Protein AF-A0A2P8FFE4-F1 (afdb_monomer_lite)

InterPro domains:
  IPR003369 Sec-independent protein translocase protein TatA/B/E [PF02416] (19-65)
  IPR006312 Sec-independent protein translocase protein TatA/E [MF_00236] (17-80)

Radius of gyration: 33.12 Å; chains: 1; bounding box: 97×24×76 Å

pLDDT: mean 76.32, std 15.25, range [49.19, 95.75]

Sequence (86 aa):
MVKGRMPSDVRRNIMGIGNIGLPGILLIAVVVLVLFGRGKISGLMGEVGKGITSFKKGINEGEKELEEEVAETAKDVTPEDDKDKV

Foldseek 3Di:
DDPPDDDPDPPPPPPPPPPCPVVVVVVVVVVCCVVCPPVNVVVVCVVVVVVVVVVVVVVVVVVVVVVVVVVVVVVVPDPPDDDPDD

Secondary structure (DSSP, 8-state):
--------------TTGGGTHHHHHHHHHHHHHHHHHHHHHHHHHHHHHHHHHHHHHHHHHHHHHHHHHHHHHTTTT---------

Organism: NCBI:txid1662395

Structure (mmCIF, N/CA/C/O backbone):
data_AF-A0A2P8FFE4-F1
#
_entry.id   AF-A0A2P8FFE4-F1
#
loop_
_atom_site.group_PDB
_atom_site.id
_atom_site.type_symbol
_atom_site.label_atom_id
_atom_site.label_alt_id
_atom_site.label_comp_id
_atom_site.label_asym_id
_atom_site.label_entity_id
_atom_site.label_seq_id
_atom_site.pdbx_PDB_ins_code
_atom_site.Cartn_x
_atom_site.Cartn_y
_atom_site.Cartn_z
_atom_site.occupancy
_atom_site.B_iso_or_equiv
_atom_site.auth_seq_id
_atom_site.auth_comp_id
_atom_site.auth_asym_id
_atom_site.auth_atom_id
_atom_site.pdbx_PDB_model_num
ATOM 1 N N . MET A 1 1 ? 68.159 9.180 -9.589 1.00 50.78 1 MET A N 1
ATOM 2 C CA . MET A 1 1 ? 67.168 10.265 -9.764 1.00 50.78 1 MET A CA 1
ATOM 3 C C . MET A 1 1 ? 66.032 9.753 -10.646 1.00 50.78 1 MET A C 1
ATOM 5 O O . MET A 1 1 ? 66.048 9.972 -11.843 1.00 50.78 1 MET A O 1
ATOM 9 N N . VAL A 1 2 ? 65.086 8.994 -10.082 1.00 55.97 2 VAL A N 1
ATOM 10 C CA . VAL A 1 2 ? 63.900 8.510 -10.816 1.00 55.97 2 VAL A CA 1
ATOM 11 C C . VAL A 1 2 ? 62.689 8.692 -9.908 1.00 55.97 2 VAL A C 1
ATOM 13 O O . VAL A 1 2 ? 62.347 7.832 -9.103 1.00 55.97 2 VAL A O 1
ATOM 16 N N . LYS A 1 3 ? 62.072 9.873 -9.994 1.00 65.25 3 LYS A N 1
ATOM 17 C CA . LYS A 1 3 ? 60.773 10.166 -9.383 1.00 65.25 3 LYS A CA 1
ATOM 18 C C . LYS A 1 3 ? 59.699 9.836 -10.423 1.00 65.25 3 LYS A C 1
ATOM 20 O O . LYS A 1 3 ? 59.171 10.721 -11.088 1.00 65.25 3 LYS A O 1
ATOM 25 N N . GLY A 1 4 ? 59.425 8.545 -10.593 1.00 67.75 4 GLY A N 1
ATOM 26 C CA . GLY A 1 4 ? 58.283 8.064 -11.367 1.00 67.75 4 GLY A CA 1
ATOM 27 C C . GLY A 1 4 ? 57.008 8.268 -10.555 1.00 67.75 4 GLY A C 1
ATOM 28 O O . GLY A 1 4 ? 56.760 7.559 -9.586 1.00 67.75 4 GLY A O 1
ATOM 29 N N . ARG A 1 5 ? 56.257 9.308 -10.911 1.00 72.00 5 ARG A N 1
ATOM 30 C CA . ARG A 1 5 ? 54.972 9.722 -10.340 1.00 72.00 5 ARG A CA 1
ATOM 31 C C . ARG A 1 5 ? 53.966 8.564 -10.391 1.00 72.00 5 ARG A C 1
ATOM 33 O O . ARG A 1 5 ? 53.499 8.218 -11.470 1.00 72.00 5 ARG A O 1
ATOM 40 N N . MET A 1 6 ? 53.610 7.998 -9.238 1.00 71.00 6 MET A N 1
ATOM 41 C CA . MET A 1 6 ? 52.380 7.210 -9.132 1.00 71.00 6 MET A CA 1
ATOM 42 C C . MET A 1 6 ? 51.185 8.159 -9.331 1.00 71.00 6 MET A C 1
ATOM 44 O O . MET 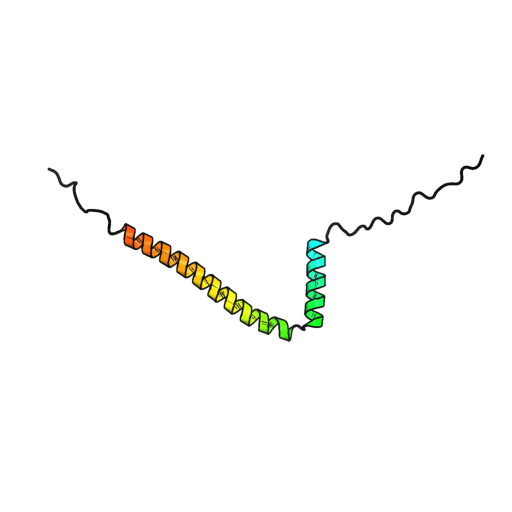A 1 6 ? 51.172 9.221 -8.702 1.00 71.00 6 MET A O 1
ATOM 48 N N . PRO A 1 7 ? 50.203 7.840 -10.189 1.00 71.19 7 PRO A N 1
ATOM 49 C CA . PRO A 1 7 ? 48.951 8.581 -10.232 1.00 71.19 7 PRO A CA 1
ATOM 50 C C . PRO A 1 7 ? 48.087 8.221 -9.015 1.00 71.19 7 PRO A C 1
ATOM 52 O O . PRO A 1 7 ? 47.705 7.070 -8.816 1.00 71.19 7 PRO A O 1
ATOM 55 N N . SER A 1 8 ? 47.781 9.239 -8.215 1.00 71.69 8 SER A N 1
ATOM 56 C CA . SER A 1 8 ? 46.981 9.202 -6.984 1.00 71.69 8 SER A CA 1
ATOM 57 C C . SER A 1 8 ? 45.468 9.199 -7.225 1.00 71.69 8 SER A C 1
ATOM 59 O O . SER A 1 8 ? 44.708 9.535 -6.321 1.00 71.69 8 SER A O 1
ATOM 61 N N . ASP A 1 9 ? 45.006 8.872 -8.431 1.00 68.19 9 ASP A N 1
ATOM 62 C CA . ASP A 1 9 ? 43.639 9.184 -8.843 1.00 68.19 9 ASP A CA 1
ATOM 63 C C . ASP A 1 9 ? 42.945 7.983 -9.483 1.00 68.19 9 ASP A C 1
ATOM 65 O O . ASP A 1 9 ? 42.529 7.993 -10.636 1.00 68.19 9 ASP A O 1
ATOM 69 N N . VA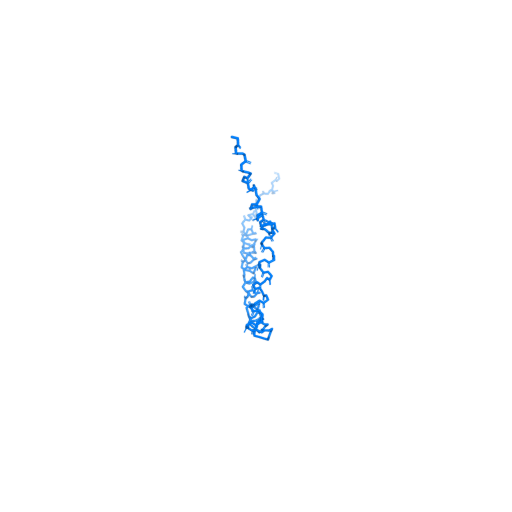L A 1 10 ? 42.711 6.961 -8.661 1.00 63.47 10 VAL A N 1
ATOM 70 C CA . VAL A 1 10 ? 41.491 6.148 -8.781 1.00 63.47 10 VAL A CA 1
ATOM 71 C C . VAL A 1 10 ? 40.470 6.720 -7.799 1.00 63.47 10 VAL A C 1
ATOM 73 O O . VAL A 1 10 ? 39.904 6.042 -6.949 1.00 63.47 10 VAL A O 1
ATOM 76 N N . ARG A 1 11 ? 40.223 8.028 -7.924 1.00 66.25 11 ARG A N 1
ATOM 77 C CA . ARG A 1 11 ? 39.080 8.719 -7.322 1.00 66.25 11 ARG A CA 1
ATOM 78 C C . ARG A 1 11 ? 37.810 8.343 -8.081 1.00 66.25 11 ARG A C 1
ATOM 80 O O . ARG A 1 11 ? 37.098 9.199 -8.594 1.00 66.25 11 ARG A O 1
ATOM 87 N N . ARG A 1 12 ? 37.492 7.049 -8.138 1.00 64.31 12 ARG A N 1
ATOM 88 C CA . ARG A 1 12 ? 36.143 6.588 -8.477 1.00 64.31 12 ARG A CA 1
ATOM 89 C C . ARG A 1 12 ? 35.319 6.625 -7.196 1.00 64.31 12 ARG A C 1
ATOM 91 O O . ARG A 1 12 ? 34.878 5.613 -6.668 1.00 64.31 12 ARG A O 1
ATOM 98 N N . ASN A 1 13 ? 35.194 7.839 -6.666 1.00 49.19 13 ASN A N 1
ATOM 99 C CA . ASN A 1 13 ? 34.240 8.145 -5.626 1.00 49.19 13 ASN A CA 1
ATOM 100 C C . ASN A 1 13 ? 32.866 7.971 -6.273 1.00 49.19 13 ASN A C 1
ATOM 102 O O . ASN A 1 13 ? 32.464 8.773 -7.116 1.00 49.19 13 ASN A O 1
ATOM 106 N N . ILE A 1 14 ? 32.190 6.877 -5.929 1.00 60.28 14 ILE A N 1
ATOM 107 C CA . ILE A 1 14 ? 30.761 6.696 -6.153 1.00 60.28 14 ILE A CA 1
ATOM 108 C C . ILE A 1 14 ? 30.061 7.811 -5.365 1.00 60.28 14 ILE A C 1
ATOM 110 O O . ILE A 1 14 ? 29.711 7.683 -4.194 1.00 60.28 14 ILE A O 1
ATOM 114 N N . MET A 1 15 ? 29.917 8.962 -6.011 1.00 64.00 15 MET A N 1
ATOM 115 C CA . MET A 1 15 ? 29.098 10.068 -5.550 1.00 64.00 15 MET A CA 1
ATOM 116 C C . MET A 1 15 ? 27.653 9.716 -5.909 1.00 64.00 15 MET A C 1
ATOM 118 O O . MET A 1 15 ? 27.181 10.015 -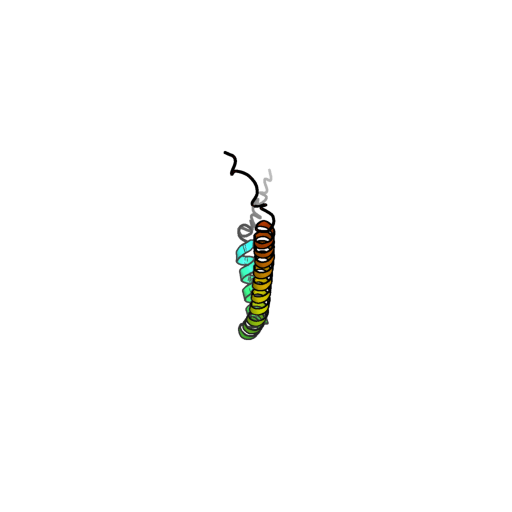6.998 1.00 64.00 15 MET A O 1
ATOM 122 N N . GLY A 1 16 ? 26.981 8.977 -5.027 1.00 63.09 16 GLY A N 1
ATOM 123 C CA . GLY A 1 16 ? 25.582 8.586 -5.241 1.00 63.09 16 GLY A CA 1
ATOM 124 C C . GLY A 1 16 ? 24.946 7.735 -4.141 1.00 63.09 16 GLY A C 1
ATOM 125 O O . GLY A 1 16 ? 23.726 7.636 -4.081 1.00 63.09 16 GLY A O 1
ATOM 126 N N . ILE A 1 17 ? 25.737 7.166 -3.223 1.00 62.53 17 ILE A N 1
ATOM 127 C CA . ILE A 1 17 ? 25.239 6.259 -2.170 1.00 62.53 17 ILE A CA 1
ATOM 128 C C . ILE A 1 17 ? 24.521 6.999 -1.014 1.00 62.53 17 ILE A C 1
ATOM 130 O O . ILE A 1 17 ? 23.959 6.376 -0.124 1.00 62.53 17 ILE A O 1
ATOM 134 N N . GLY A 1 18 ? 24.469 8.335 -1.030 1.00 61.78 18 GLY A N 1
ATOM 135 C CA . GLY A 1 18 ? 23.857 9.127 0.047 1.00 61.78 18 GLY A CA 1
ATOM 136 C C . GLY A 1 18 ? 22.325 9.170 0.049 1.00 61.78 18 GLY A C 1
ATOM 137 O O . GLY A 1 18 ? 21.740 9.532 1.062 1.00 61.78 18 GLY A O 1
ATOM 138 N N . ASN A 1 19 ? 21.669 8.786 -1.051 1.00 59.03 19 ASN A N 1
ATOM 139 C CA . ASN A 1 19 ? 20.220 8.946 -1.201 1.00 59.03 19 ASN A CA 1
ATOM 140 C C . ASN A 1 19 ? 19.456 7.628 -1.374 1.00 59.03 19 ASN A C 1
ATOM 142 O O . ASN A 1 19 ? 18.288 7.696 -1.696 1.00 59.03 19 ASN A O 1
ATOM 146 N N . ILE A 1 20 ? 20.060 6.450 -1.180 1.00 66.62 20 ILE A N 1
ATOM 147 C CA . ILE A 1 20 ? 19.565 5.145 -1.686 1.00 66.62 20 ILE A CA 1
ATOM 148 C C . ILE A 1 20 ? 18.174 4.715 -1.181 1.00 66.62 20 ILE A C 1
ATOM 150 O O . ILE A 1 20 ? 17.487 3.980 -1.887 1.00 66.62 20 ILE A O 1
ATOM 154 N N . GLY A 1 21 ? 17.722 5.169 -0.010 1.00 74.38 21 GLY A N 1
ATOM 155 C CA . GLY A 1 21 ? 16.474 4.674 0.591 1.00 74.38 21 GLY A CA 1
ATOM 156 C C . GLY A 1 21 ? 15.223 4.921 -0.267 1.00 74.38 21 GLY A C 1
ATOM 157 O O . GLY A 1 21 ? 14.533 3.983 -0.654 1.00 74.38 21 GLY A O 1
ATOM 158 N N . LEU A 1 22 ? 14.950 6.181 -0.612 1.00 84.88 22 LEU A N 1
ATOM 159 C CA . LEU A 1 22 ? 13.785 6.586 -1.419 1.00 84.88 22 LEU A CA 1
ATOM 160 C C . LEU A 1 22 ? 13.835 6.174 -2.913 1.00 84.88 22 LEU A C 1
ATOM 162 O O . LEU A 1 22 ? 12.879 5.563 -3.391 1.00 84.88 22 LEU A O 1
ATOM 166 N N . PRO A 1 23 ? 14.906 6.461 -3.680 1.00 86.50 23 PRO A N 1
ATOM 167 C CA . PRO A 1 23 ? 15.013 6.096 -5.088 1.00 86.50 23 PRO A CA 1
ATOM 168 C C . PRO A 1 23 ? 15.148 4.582 -5.292 1.00 86.50 23 PRO A C 1
ATOM 170 O O . PRO A 1 23 ? 14.691 4.082 -6.317 1.00 86.50 23 PRO A O 1
ATOM 173 N N . GLY A 1 24 ? 15.708 3.836 -4.329 1.00 88.06 24 GLY A N 1
ATOM 174 C CA . GLY A 1 24 ? 15.751 2.372 -4.384 1.00 88.06 24 GLY A CA 1
ATOM 175 C C . GLY A 1 24 ? 14.352 1.753 -4.348 1.00 88.06 24 GLY A C 1
ATOM 176 O O . GLY A 1 24 ? 14.020 0.929 -5.200 1.00 88.06 24 GLY A O 1
ATOM 177 N N . ILE A 1 25 ? 13.498 2.211 -3.426 1.00 90.81 25 ILE A N 1
ATOM 178 C CA . ILE A 1 25 ? 12.095 1.770 -3.341 1.00 90.81 25 ILE A CA 1
ATOM 179 C C . ILE A 1 25 ? 11.327 2.144 -4.616 1.00 90.81 25 ILE A C 1
ATOM 181 O O . ILE A 1 25 ? 10.571 1.327 -5.141 1.00 90.81 25 ILE A O 1
ATOM 185 N N . LEU A 1 26 ? 11.552 3.347 -5.157 1.00 91.12 26 LEU A N 1
ATOM 186 C CA . LEU A 1 26 ? 10.892 3.803 -6.383 1.00 91.12 26 LEU A CA 1
ATOM 187 C C . LEU A 1 26 ? 11.262 2.938 -7.600 1.00 91.12 26 LEU A C 1
ATOM 189 O O . LEU A 1 26 ? 10.391 2.585 -8.394 1.00 91.12 26 LEU A O 1
ATOM 193 N N . LEU A 1 27 ? 12.533 2.542 -7.721 1.00 92.00 27 LEU A N 1
ATOM 194 C CA . LEU A 1 27 ? 13.001 1.655 -8.789 1.00 92.00 27 LEU A CA 1
ATOM 195 C C . LEU A 1 27 ? 12.345 0.271 -8.698 1.00 92.00 27 LEU A C 1
ATOM 197 O O . LEU A 1 27 ? 11.861 -0.245 -9.706 1.00 92.00 27 LEU A O 1
ATOM 201 N N . ILE A 1 28 ? 12.263 -0.301 -7.493 1.00 92.12 28 ILE A N 1
ATOM 202 C CA . ILE A 1 28 ? 11.587 -1.588 -7.264 1.00 92.12 28 ILE A CA 1
ATOM 203 C C . ILE A 1 28 ? 10.100 -1.488 -7.626 1.00 92.12 28 ILE A C 1
ATOM 205 O O . ILE A 1 28 ? 9.581 -2.362 -8.320 1.00 92.12 28 ILE A O 1
ATOM 209 N N . ALA A 1 29 ? 9.419 -0.410 -7.222 1.00 92.31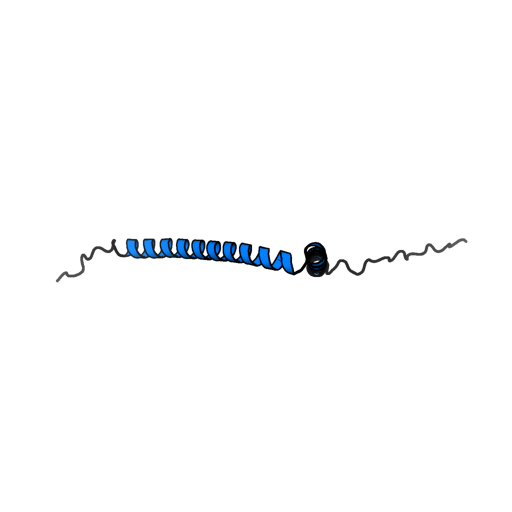 29 ALA A N 1
ATOM 210 C CA . ALA A 1 29 ? 8.008 -0.194 -7.537 1.00 92.31 29 ALA A CA 1
ATOM 211 C C . ALA A 1 29 ? 7.744 -0.168 -9.053 1.00 92.31 29 ALA A C 1
ATOM 213 O O . ALA A 1 29 ? 6.787 -0.785 -9.519 1.00 92.31 29 ALA A O 1
ATOM 214 N N . VAL A 1 30 ? 8.614 0.483 -9.836 1.00 93.44 30 VAL A N 1
ATOM 215 C CA . VAL A 1 30 ? 8.513 0.509 -11.306 1.00 93.44 30 VAL A CA 1
ATOM 216 C C . VAL A 1 30 ? 8.726 -0.881 -11.906 1.00 93.44 30 VAL A C 1
ATOM 218 O O . VAL A 1 30 ? 7.940 -1.300 -12.753 1.00 93.44 30 VAL A O 1
ATOM 221 N N . VAL A 1 31 ? 9.742 -1.624 -11.458 1.00 94.38 31 VAL A N 1
ATOM 222 C CA . VAL A 1 31 ? 10.016 -2.987 -11.953 1.00 94.38 31 VAL A CA 1
ATOM 223 C C . VAL A 1 31 ? 8.830 -3.917 -11.689 1.00 94.38 31 VAL A C 1
ATOM 225 O O . VAL A 1 31 ? 8.376 -4.615 -12.596 1.00 94.38 31 VAL A O 1
ATOM 228 N N . VAL A 1 32 ? 8.273 -3.888 -10.476 1.00 93.12 32 VAL A N 1
ATOM 229 C CA . VAL A 1 32 ? 7.088 -4.681 -10.114 1.00 93.12 32 VAL A CA 1
ATOM 230 C C . VAL A 1 32 ? 5.874 -4.259 -10.945 1.00 93.12 32 VAL A C 1
ATOM 232 O O . VAL A 1 32 ? 5.156 -5.116 -11.456 1.00 93.12 32 VAL A O 1
ATOM 235 N N . LEU A 1 33 ? 5.663 -2.956 -11.152 1.00 91.56 33 LEU A N 1
ATOM 236 C CA . LEU A 1 33 ? 4.569 -2.450 -11.983 1.00 91.56 33 LEU A CA 1
ATOM 237 C C 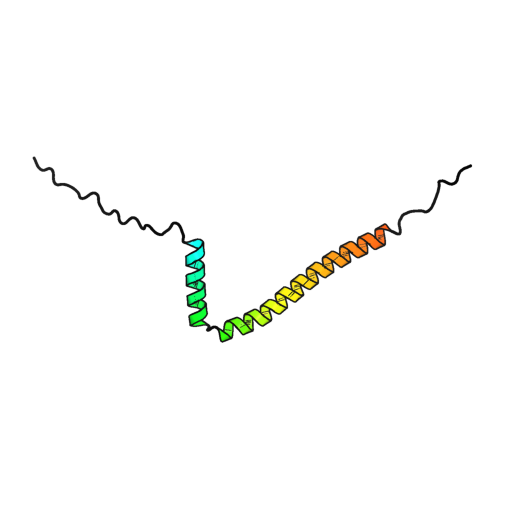. LEU A 1 33 ? 4.682 -2.911 -13.445 1.00 91.56 33 LEU A C 1
ATOM 239 O O . LEU A 1 33 ? 3.658 -3.188 -14.062 1.00 91.56 33 LEU A O 1
ATOM 243 N N . VAL A 1 34 ? 5.893 -3.008 -14.000 1.00 93.00 34 VAL A N 1
ATOM 244 C CA . VAL A 1 34 ? 6.122 -3.496 -15.372 1.00 93.00 34 VAL A CA 1
ATOM 245 C C . VAL A 1 34 ? 5.897 -5.007 -15.473 1.00 93.00 34 VAL A C 1
ATOM 247 O O . VAL A 1 34 ? 5.254 -5.456 -16.418 1.00 93.00 34 VAL A O 1
ATOM 250 N N . LEU A 1 35 ? 6.375 -5.788 -14.497 1.00 92.88 35 LEU A N 1
ATOM 251 C CA . LEU A 1 35 ? 6.235 -7.252 -14.496 1.00 92.88 35 LEU A CA 1
ATOM 252 C C . LEU A 1 35 ? 4.794 -7.713 -14.248 1.00 92.88 35 LEU A C 1
ATOM 254 O O . LEU A 1 35 ? 4.312 -8.633 -14.903 1.00 92.88 35 LEU A O 1
ATOM 258 N N . PHE A 1 36 ? 4.104 -7.081 -13.299 1.00 89.25 36 PHE A N 1
ATOM 259 C CA . PHE A 1 36 ? 2.745 -7.463 -12.912 1.00 89.25 36 PHE A CA 1
ATOM 260 C C . PHE A 1 36 ? 1.663 -6.649 -13.637 1.00 89.25 36 PHE A C 1
ATOM 262 O O . PHE A 1 36 ? 0.519 -7.094 -13.739 1.00 89.25 36 PHE A O 1
ATOM 269 N N . GLY A 1 37 ? 2.005 -5.474 -14.167 1.00 87.31 37 GLY A N 1
ATOM 270 C CA . GLY A 1 37 ? 1.069 -4.556 -14.810 1.00 87.31 37 GLY A CA 1
ATOM 271 C C . GLY A 1 37 ? 0.148 -3.831 -13.818 1.00 87.31 37 GLY A C 1
ATOM 272 O O . GLY A 1 37 ? -0.260 -4.360 -12.783 1.00 87.31 37 GLY A O 1
ATOM 273 N N . ARG A 1 38 ? -0.280 -2.612 -14.176 1.00 82.06 38 ARG A N 1
ATOM 274 C CA . ARG A 1 38 ? -1.215 -1.792 -13.370 1.00 82.06 38 ARG A CA 1
ATOM 275 C C . ARG A 1 38 ? -2.559 -2.475 -13.062 1.00 82.06 38 ARG A C 1
ATOM 277 O O . ARG A 1 38 ? -3.165 -2.201 -12.033 1.00 82.06 38 ARG A O 1
ATOM 284 N N . GLY A 1 39 ? -3.024 -3.365 -13.943 1.00 85.69 39 GLY A N 1
ATOM 285 C CA . GLY A 1 39 ? -4.335 -4.012 -13.821 1.00 85.69 39 GLY A CA 1
ATOM 286 C C . GLY A 1 39 ? -4.402 -5.086 -12.731 1.00 85.69 39 GLY A C 1
ATOM 287 O O . GLY A 1 39 ? -5.385 -5.149 -11.999 1.00 85.69 39 GLY A O 1
ATOM 288 N N . LYS A 1 40 ? -3.352 -5.905 -12.583 1.00 87.06 40 LYS A N 1
ATOM 289 C CA . LYS A 1 40 ? -3.319 -6.993 -11.590 1.00 87.06 40 LYS A CA 1
ATOM 290 C C . LYS A 1 40 ? -3.148 -6.459 -10.167 1.00 87.06 40 LYS A C 1
ATOM 292 O O . LYS A 1 40 ? -3.817 -6.929 -9.254 1.00 87.06 40 LYS A O 1
ATOM 297 N N . ILE A 1 41 ? -2.293 -5.449 -9.994 1.00 88.06 41 ILE A N 1
ATOM 298 C CA . ILE A 1 41 ? -1.999 -4.855 -8.682 1.00 88.06 41 ILE A CA 1
ATOM 299 C C . ILE A 1 41 ? -3.225 -4.122 -8.122 1.00 88.06 41 ILE A C 1
ATOM 301 O O . ILE A 1 41 ? -3.521 -4.262 -6.941 1.00 88.06 41 ILE A O 1
ATOM 305 N N . SER A 1 42 ? -3.973 -3.387 -8.956 1.00 88.38 42 SER A N 1
ATOM 306 C CA . SER A 1 42 ? -5.153 -2.636 -8.501 1.00 88.38 42 SER A CA 1
ATOM 307 C C . SER A 1 42 ? -6.276 -3.535 -7.977 1.00 88.38 42 SER A C 1
ATOM 309 O O . SER A 1 42 ? -6.947 -3.156 -7.020 1.00 88.38 42 SER A O 1
ATOM 311 N N . GLY A 1 43 ? -6.491 -4.706 -8.589 1.00 89.50 43 GLY A N 1
ATOM 312 C CA . GLY A 1 43 ? -7.490 -5.670 -8.118 1.00 89.50 43 GLY A CA 1
ATOM 313 C C . GLY A 1 43 ? -7.118 -6.240 -6.749 1.00 89.50 43 GLY A C 1
ATOM 314 O O . GLY A 1 43 ? -7.896 -6.134 -5.805 1.00 89.50 43 GLY A O 1
ATOM 315 N N . LEU A 1 44 ? -5.879 -6.730 -6.623 1.00 90.25 44 LEU A N 1
ATOM 316 C CA . LEU A 1 44 ? -5.362 -7.309 -5.380 1.00 90.25 44 LEU A CA 1
ATOM 317 C C . LEU A 1 44 ? -5.292 -6.281 -4.244 1.00 90.25 44 LEU A C 1
ATOM 319 O O . LEU A 1 44 ? -5.687 -6.574 -3.121 1.00 90.25 44 LEU A O 1
ATOM 323 N N . MET A 1 45 ? -4.851 -5.053 -4.527 1.00 90.62 45 MET A N 1
ATOM 324 C CA . MET A 1 45 ? -4.841 -3.972 -3.535 1.00 90.62 45 MET A CA 1
ATOM 325 C C . MET A 1 45 ? -6.250 -3.560 -3.101 1.00 90.62 45 MET A C 1
ATOM 327 O O . MET A 1 45 ? -6.433 -3.164 -1.955 1.00 90.62 45 MET A O 1
ATOM 331 N N . GLY A 1 46 ? -7.254 -3.679 -3.974 1.00 92.50 46 GLY A N 1
ATOM 332 C CA . GLY A 1 46 ? -8.650 -3.441 -3.610 1.00 92.50 46 GLY A CA 1
ATOM 333 C C . GLY A 1 46 ? -9.190 -4.484 -2.627 1.00 92.50 46 GLY A C 1
ATOM 334 O O . GLY A 1 46 ? -9.839 -4.125 -1.645 1.00 92.50 46 GLY A O 1
ATOM 335 N N . GLU A 1 47 ? -8.903 -5.767 -2.857 1.00 93.94 47 GLU A N 1
ATOM 336 C CA . GLU A 1 47 ? -9.314 -6.867 -1.971 1.00 93.94 47 GLU A CA 1
ATOM 337 C C . GLU A 1 47 ? -8.562 -6.831 -0.633 1.00 93.94 47 GLU A C 1
ATOM 339 O O . GLU A 1 47 ? -9.182 -6.883 0.432 1.00 93.94 47 GLU A O 1
ATOM 344 N N . VAL A 1 48 ? -7.241 -6.626 -0.674 1.00 94.56 48 VAL A N 1
ATOM 345 C CA . VAL A 1 48 ? -6.398 -6.461 0.522 1.00 94.56 48 VAL A CA 1
ATOM 346 C C . VAL A 1 48 ? -6.787 -5.199 1.300 1.00 94.56 48 VAL A C 1
ATOM 348 O O . VAL A 1 48 ? -6.890 -5.241 2.524 1.00 94.56 48 VAL A O 1
ATOM 351 N N . GLY A 1 49 ? -7.078 -4.089 0.618 1.00 94.44 49 GLY A N 1
ATOM 352 C CA . GLY A 1 49 ? -7.501 -2.834 1.245 1.00 94.44 49 GLY A CA 1
ATOM 353 C C . GLY A 1 49 ? -8.828 -2.955 1.996 1.00 94.44 49 GLY A C 1
ATOM 354 O O . GLY A 1 49 ? -8.962 -2.419 3.100 1.00 94.44 49 GLY A O 1
ATOM 355 N N . LYS A 1 50 ? -9.791 -3.713 1.452 1.00 94.50 50 LYS A N 1
ATOM 356 C CA . LYS A 1 50 ? -11.037 -4.051 2.159 1.00 94.50 50 LYS A CA 1
ATOM 357 C C . LYS A 1 50 ? -10.762 -4.901 3.401 1.00 94.50 50 LYS A C 1
ATOM 359 O O . LYS A 1 50 ? -11.281 -4.573 4.463 1.00 94.50 50 LYS A O 1
ATOM 364 N N . GLY A 1 51 ? -9.899 -5.916 3.294 1.00 95.50 51 GLY A N 1
ATOM 365 C CA . GLY A 1 51 ? -9.494 -6.753 4.430 1.00 95.50 51 GLY A CA 1
ATOM 366 C C . GLY A 1 51 ? -8.843 -5.953 5.562 1.00 95.50 51 GLY A C 1
ATOM 367 O O . GLY A 1 51 ? -9.259 -6.064 6.713 1.00 95.50 51 GLY A O 1
ATOM 368 N N . ILE A 1 52 ? -7.890 -5.075 5.232 1.00 95.75 52 ILE A N 1
ATOM 369 C CA . ILE A 1 52 ? -7.232 -4.188 6.206 1.00 95.75 52 ILE A CA 1
ATOM 370 C C . ILE A 1 52 ? -8.240 -3.215 6.833 1.00 95.75 52 ILE A C 1
ATOM 372 O O . ILE A 1 52 ? -8.173 -2.953 8.031 1.00 95.75 52 ILE A O 1
ATOM 376 N N . THR A 1 53 ? -9.190 -2.691 6.053 1.00 94.12 53 THR A N 1
ATOM 377 C CA . THR A 1 53 ? -10.215 -1.762 6.558 1.00 94.12 53 THR A CA 1
ATOM 378 C C . THR A 1 53 ? -11.157 -2.443 7.545 1.00 94.12 53 THR A C 1
ATOM 380 O O . THR A 1 53 ? -11.399 -1.899 8.619 1.00 94.12 53 THR A O 1
ATOM 383 N N . SER A 1 54 ? -11.652 -3.641 7.223 1.00 94.75 54 SER A N 1
ATOM 384 C CA . SER A 1 54 ? -12.485 -4.437 8.132 1.00 94.75 54 SER A CA 1
ATOM 385 C C . SER A 1 54 ? -11.723 -4.853 9.387 1.00 94.75 54 SER A C 1
ATOM 387 O O . SER A 1 54 ? -12.280 -4.792 10.476 1.00 94.75 54 SER A O 1
ATOM 389 N N . PHE A 1 55 ? -10.443 -5.207 9.254 1.00 94.56 55 PHE A N 1
ATOM 390 C CA . PHE A 1 55 ? -9.584 -5.532 10.391 1.00 94.56 55 PHE A CA 1
ATOM 391 C C . PHE A 1 55 ? -9.380 -4.323 11.311 1.00 94.56 55 PHE A C 1
ATOM 393 O O . PHE A 1 55 ? -9.578 -4.420 12.516 1.00 94.56 55 PHE A O 1
ATOM 400 N N . LYS A 1 56 ? -9.070 -3.153 10.741 1.00 93.88 56 LYS A N 1
ATOM 401 C CA . LYS A 1 56 ? -8.931 -1.906 11.502 1.00 93.88 56 LYS A CA 1
ATOM 402 C C . LYS A 1 56 ? -10.241 -1.496 12.176 1.00 93.88 56 LYS A C 1
ATOM 404 O O . LYS A 1 56 ? -10.220 -1.028 13.308 1.00 93.88 56 LYS A O 1
ATOM 409 N N . LYS A 1 57 ? -11.371 -1.664 11.485 1.00 93.75 57 LYS A N 1
ATOM 410 C CA . LYS A 1 57 ? -12.699 -1.389 12.037 1.00 93.75 57 LYS A CA 1
ATOM 411 C C . LYS A 1 57 ? -13.014 -2.324 13.209 1.00 93.75 57 LYS A C 1
ATOM 413 O O . LYS A 1 57 ? -13.387 -1.821 14.254 1.00 93.75 57 LYS A O 1
ATOM 418 N N . GLY A 1 58 ? -12.765 -3.626 13.064 1.00 92.56 58 GLY A N 1
ATOM 419 C CA . GLY A 1 58 ? -12.967 -4.603 14.137 1.00 92.56 58 GLY A CA 1
ATOM 420 C C . GLY A 1 58 ? -12.075 -4.367 15.360 1.00 92.56 58 GLY A C 1
ATOM 421 O O . GLY A 1 58 ? -12.545 -4.528 16.478 1.00 92.56 58 GLY A O 1
ATOM 422 N N . ILE A 1 59 ? -10.822 -3.924 15.176 1.00 92.25 59 ILE A N 1
ATOM 423 C CA . ILE A 1 59 ? -9.955 -3.534 16.305 1.00 92.25 59 ILE A CA 1
ATOM 424 C C . ILE A 1 59 ? -10.526 -2.315 17.033 1.00 92.25 59 ILE A C 1
ATOM 426 O O . ILE A 1 59 ? -10.670 -2.348 18.247 1.00 92.25 59 ILE A O 1
ATOM 430 N N . ASN A 1 60 ? -10.884 -1.261 16.296 1.00 91.00 60 ASN A N 1
ATOM 431 C CA . ASN A 1 60 ? -11.425 -0.041 16.895 1.00 91.00 60 ASN A CA 1
ATOM 432 C C . ASN A 1 60 ? -12.790 -0.263 17.571 1.00 91.00 60 ASN A C 1
ATOM 434 O O . ASN A 1 60 ? -13.106 0.419 18.540 1.00 91.00 60 ASN A O 1
ATOM 438 N N . GLU A 1 61 ? -13.624 -1.152 17.025 1.00 88.62 61 GLU A N 1
ATOM 439 C CA . GLU A 1 61 ? -14.902 -1.551 17.630 1.00 88.62 61 GLU A CA 1
ATOM 440 C C . GLU A 1 61 ? -14.669 -2.366 18.902 1.00 88.62 61 GLU A C 1
ATOM 442 O O . GLU A 1 61 ? -15.287 -2.061 19.912 1.00 88.62 61 GLU A O 1
ATOM 447 N N . GLY A 1 62 ? -13.708 -3.297 18.895 1.00 84.25 62 GLY A N 1
ATOM 448 C CA . GLY A 1 62 ? -13.327 -4.052 20.088 1.00 84.25 62 GLY A CA 1
ATOM 449 C C . GLY A 1 62 ? -12.743 -3.178 21.203 1.00 84.25 62 GLY A C 1
ATOM 450 O O . GLY A 1 62 ? -13.094 -3.369 22.360 1.00 84.25 62 GLY A O 1
ATOM 451 N N . GLU A 1 63 ? -11.900 -2.191 20.878 1.00 81.50 63 GLU A N 1
ATOM 452 C CA . GLU A 1 63 ? -11.421 -1.206 21.865 1.00 81.50 63 GLU A CA 1
ATOM 453 C C . GLU A 1 63 ? -12.586 -0.382 22.436 1.00 81.50 63 GLU A C 1
ATOM 455 O O . GLU A 1 63 ? -12.700 -0.225 23.648 1.00 81.50 63 GLU A O 1
ATOM 460 N N . LYS A 1 64 ? -13.519 0.066 21.586 1.00 80.44 64 LYS A N 1
ATOM 461 C CA . LYS A 1 64 ? -14.705 0.803 22.040 1.00 80.44 64 LYS A CA 1
ATOM 462 C C . LYS A 1 64 ? -15.659 -0.018 22.898 1.00 80.44 64 LYS A C 1
ATOM 464 O O . LYS A 1 64 ? -16.152 0.525 23.878 1.00 80.44 64 LYS A O 1
ATOM 469 N N . GLU A 1 65 ? -15.930 -1.274 22.547 1.00 73.56 65 GLU A N 1
ATOM 470 C CA . GLU A 1 65 ? -16.753 -2.169 23.371 1.00 73.56 65 GLU A CA 1
ATOM 471 C C . GLU A 1 65 ? -16.109 -2.379 24.742 1.00 73.56 65 GLU A C 1
ATOM 473 O O . GLU A 1 65 ? -16.799 -2.293 25.750 1.00 73.56 65 GLU A O 1
ATOM 478 N N . LEU A 1 66 ? -14.784 -2.548 24.803 1.00 70.19 66 LEU A N 1
ATOM 479 C CA . LEU A 1 66 ? -14.062 -2.664 26.072 1.00 70.19 66 LEU A CA 1
ATOM 480 C C . LEU A 1 66 ? -14.166 -1.383 26.917 1.00 70.19 66 LEU A C 1
ATOM 482 O O . LEU A 1 66 ? -14.318 -1.461 28.134 1.00 70.19 66 LEU A O 1
ATOM 486 N N . GLU A 1 67 ? -14.111 -0.200 26.305 1.00 68.06 67 GLU A N 1
ATOM 487 C CA . GLU A 1 67 ? -14.270 1.074 27.020 1.00 68.06 67 GLU A CA 1
ATOM 488 C C . GLU A 1 67 ? -15.724 1.392 27.405 1.00 68.06 67 GLU A C 1
ATOM 490 O O . GLU A 1 67 ? -15.950 1.975 28.468 1.00 68.06 67 GLU A O 1
ATOM 495 N N . GLU A 1 68 ? -16.715 0.988 26.605 1.00 67.12 68 GLU A N 1
ATOM 496 C CA . GLU A 1 68 ? -18.141 1.125 26.935 1.00 67.12 68 GLU A CA 1
ATOM 497 C C . GLU A 1 68 ? -18.581 0.121 28.015 1.00 67.12 68 GLU A C 1
ATOM 499 O O . GLU A 1 68 ? -19.279 0.519 28.945 1.00 67.12 68 GLU A O 1
ATOM 504 N N . GLU A 1 69 ? -18.103 -1.128 27.987 1.00 61.31 69 GLU A N 1
ATOM 505 C CA . GLU A 1 69 ? -18.394 -2.154 29.005 1.00 61.31 69 GLU A CA 1
ATOM 506 C C . GLU A 1 69 ? -17.764 -1.799 30.368 1.00 61.31 69 GLU A C 1
ATOM 508 O O . GLU A 1 69 ? -18.381 -1.971 31.426 1.00 61.31 69 GLU A O 1
ATOM 513 N N . VAL A 1 70 ? -16.565 -1.200 30.364 1.00 61.22 70 VAL A N 1
ATOM 514 C CA . VAL A 1 70 ? -15.925 -0.658 31.577 1.00 61.22 70 VAL A CA 1
ATOM 515 C C . VAL A 1 70 ? -16.660 0.587 32.091 1.00 61.22 70 VAL A C 1
ATOM 517 O O . VAL A 1 70 ? -16.801 0.752 33.305 1.00 61.22 70 VAL A O 1
ATOM 520 N N . ALA A 1 71 ? -17.172 1.448 31.207 1.00 59.97 71 ALA A N 1
ATOM 521 C CA . ALA A 1 71 ? -17.950 2.627 31.595 1.00 59.97 71 ALA A CA 1
ATOM 522 C C . ALA A 1 71 ? -19.369 2.288 32.093 1.00 59.97 71 ALA A C 1
ATOM 524 O O . ALA A 1 71 ? -19.904 3.016 32.935 1.00 59.97 71 ALA A O 1
ATOM 525 N N . GLU A 1 72 ? -19.976 1.203 31.605 1.00 57.34 72 GLU A N 1
ATOM 526 C CA . GLU A 1 72 ? -21.270 0.696 32.075 1.00 57.34 72 GLU A CA 1
ATOM 527 C C . GLU A 1 72 ? -21.123 -0.006 33.435 1.00 57.34 72 GLU A C 1
ATOM 529 O O . GLU A 1 72 ? -21.858 0.312 34.370 1.00 57.34 72 GLU A O 1
ATOM 534 N N . THR A 1 73 ? -20.085 -0.832 33.615 1.00 57.31 73 THR A N 1
ATOM 535 C CA . THR A 1 73 ? -19.798 -1.500 34.902 1.00 57.31 73 THR A CA 1
ATOM 536 C C . THR A 1 73 ? -19.369 -0.511 35.998 1.00 57.31 73 THR A C 1
ATOM 538 O O . THR A 1 73 ? -19.686 -0.697 37.171 1.00 57.31 73 THR A O 1
ATOM 541 N N . ALA A 1 74 ? -18.693 0.591 35.647 1.00 56.47 74 ALA A N 1
ATOM 542 C CA . ALA A 1 74 ? -18.302 1.626 36.610 1.00 56.47 74 ALA A CA 1
ATOM 543 C C . ALA A 1 74 ? -19.479 2.480 37.129 1.00 56.47 74 ALA A C 1
ATOM 545 O O . ALA A 1 74 ? -19.329 3.157 38.148 1.00 56.47 74 ALA A O 1
ATOM 546 N N . LYS A 1 75 ? -20.645 2.463 36.466 1.00 56.84 75 LYS A N 1
ATOM 547 C CA . LYS A 1 75 ? -21.847 3.170 36.944 1.00 56.84 75 LYS A CA 1
ATOM 548 C C . LYS A 1 75 ? -22.657 2.368 37.967 1.00 56.84 75 LYS A C 1
ATOM 550 O O . LYS A 1 75 ? -23.361 2.987 38.757 1.00 56.84 75 LYS A O 1
ATOM 555 N N . ASP A 1 76 ? -22.506 1.044 38.016 1.00 58.19 76 ASP A N 1
ATOM 556 C CA . ASP A 1 76 ? -23.293 0.146 38.884 1.00 58.19 76 ASP A CA 1
ATOM 557 C C . ASP A 1 76 ? -22.673 -0.090 40.284 1.00 58.19 76 ASP A C 1
ATOM 559 O O . ASP A 1 76 ? -23.108 -0.955 41.036 1.00 58.19 76 ASP A O 1
ATOM 563 N N . VAL A 1 77 ? -21.638 0.673 40.667 1.00 57.53 77 VAL A N 1
ATOM 564 C CA . VAL A 1 77 ? -20.943 0.526 41.969 1.00 57.53 77 VAL A CA 1
ATOM 565 C C . VAL A 1 77 ? -20.824 1.823 42.773 1.00 57.53 77 VAL A C 1
ATOM 567 O O . VAL A 1 77 ? -19.940 1.942 43.620 1.00 57.53 77 VAL A O 1
ATOM 570 N N . THR A 1 78 ? -21.714 2.795 42.559 1.00 57.53 78 THR A N 1
ATOM 571 C CA . THR A 1 78 ? -21.879 3.895 43.526 1.00 57.53 78 THR A CA 1
ATOM 572 C C . THR A 1 78 ? -23.085 3.571 44.406 1.00 57.53 78 THR A C 1
ATOM 574 O O . THR A 1 78 ? -24.209 3.745 43.943 1.00 57.53 78 THR A O 1
ATOM 577 N N . PRO A 1 79 ? -22.904 3.075 45.647 1.00 54.03 79 PRO A N 1
ATOM 578 C CA . PRO A 1 79 ? -23.978 3.081 46.625 1.00 54.03 79 PRO A CA 1
ATOM 579 C C . PRO A 1 79 ? -24.487 4.515 46.773 1.00 54.03 79 PRO A C 1
ATOM 581 O O . PRO A 1 79 ? -23.737 5.412 47.166 1.00 54.03 79 PRO A O 1
ATOM 584 N N . GLU A 1 80 ? -25.753 4.731 46.429 1.00 58.19 80 GLU A N 1
ATOM 585 C CA . GLU A 1 80 ? -26.532 5.844 46.952 1.00 58.19 80 GLU A CA 1
ATOM 586 C C . GLU A 1 80 ? -26.729 5.594 48.449 1.00 58.19 80 GLU A C 1
ATOM 588 O O . GLU A 1 80 ? -27.761 5.078 48.856 1.00 58.19 80 GLU A O 1
ATOM 593 N N . ASP A 1 81 ? -25.734 5.893 49.282 1.00 60.88 81 ASP A N 1
ATOM 594 C CA . ASP A 1 81 ? -25.982 5.988 50.717 1.00 60.88 81 ASP A CA 1
ATOM 595 C C . ASP A 1 81 ? -25.051 6.987 51.411 1.00 60.88 81 ASP A C 1
ATOM 597 O O . ASP A 1 81 ? -23.844 7.051 51.170 1.00 60.88 81 ASP A O 1
ATOM 601 N N . ASP A 1 82 ? -25.694 7.756 52.289 1.00 58.47 82 ASP A N 1
ATOM 602 C CA . ASP A 1 82 ? -25.169 8.710 53.262 1.00 58.47 82 ASP A CA 1
ATOM 603 C C . ASP A 1 82 ? -24.496 9.989 52.743 1.00 58.47 82 ASP A C 1
ATOM 605 O O . ASP A 1 82 ? -23.273 10.041 52.623 1.00 58.47 82 ASP A O 1
ATOM 609 N N . LYS A 1 83 ? -25.288 11.077 52.620 1.00 56.78 83 LYS A N 1
ATOM 610 C CA . LYS A 1 83 ? -25.150 12.307 53.452 1.00 56.78 83 LYS A CA 1
AT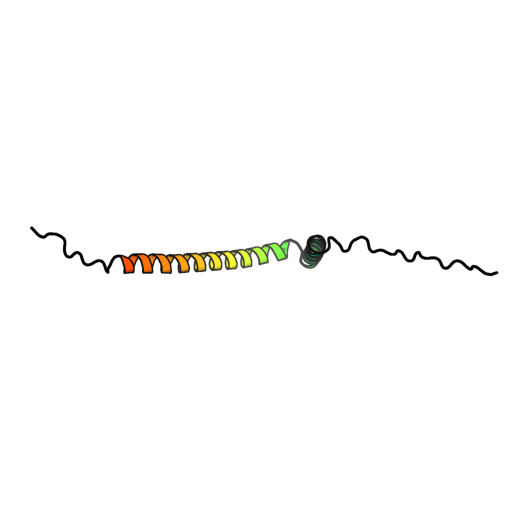OM 611 C C . LYS A 1 83 ? -26.475 13.079 53.601 1.00 56.78 83 LYS A C 1
ATOM 613 O O . LYS A 1 83 ? -26.514 14.283 53.370 1.00 56.78 83 LYS A O 1
ATOM 618 N N . ASP A 1 84 ? -27.532 12.415 54.062 1.00 62.06 84 ASP A N 1
ATOM 619 C CA . ASP A 1 84 ? -28.617 13.090 54.783 1.00 62.06 84 ASP A CA 1
ATOM 620 C C . ASP A 1 84 ? -28.490 12.722 56.261 1.00 62.06 84 ASP A C 1
ATOM 622 O O . ASP A 1 84 ? -29.003 11.706 56.728 1.00 62.06 84 ASP A O 1
ATOM 626 N N . LYS A 1 85 ? -27.765 13.549 57.019 1.00 53.56 85 LYS A N 1
ATOM 627 C CA . LYS A 1 85 ? -27.872 13.526 58.475 1.00 53.56 85 LYS A CA 1
ATOM 628 C C . LYS A 1 85 ? -27.943 14.943 59.034 1.00 53.56 85 LYS A C 1
ATOM 630 O O . LYS A 1 85 ? -26.971 15.694 59.005 1.00 53.56 85 LYS A O 1
ATOM 635 N N . VAL A 1 86 ? -29.169 15.222 59.472 1.00 50.94 86 VAL A N 1
ATOM 636 C CA . VAL A 1 86 ? -29.667 16.206 60.442 1.00 50.94 86 VAL A CA 1
ATOM 637 C C . VAL A 1 86 ? -28.750 16.490 61.628 1.00 50.94 86 VAL A C 1
ATOM 639 O O . VAL A 1 86 ? -28.028 15.566 62.072 1.00 50.94 86 VAL A O 1
#